Protein AF-A0AAJ4D521-F1 (afdb_monomer)

Secondary structure (DSSP, 8-state):
------EEEEEEEEEETTEEEEEEEEEETT-S-HHHHHHHHHHTTT-EEEEEEEEEEEEEEETTEEEEEE--

pLDDT: mean 92.27, st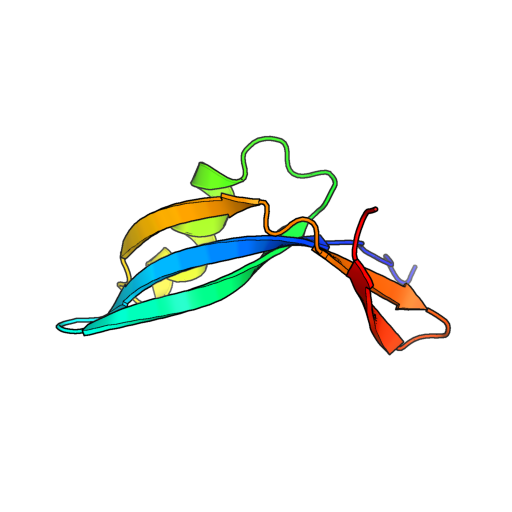d 8.99, range [47.28, 97.94]

Organism: NCBI:txid1664069

Structure (mmCIF, N/CA/C/O backbone):
data_AF-A0AAJ4D521-F1
#
_entry.id   AF-A0AAJ4D521-F1
#
loop_
_atom_site.group_PDB
_atom_site.id
_atom_site.type_symbol
_atom_site.label_atom_id
_atom_site.label_alt_id
_atom_site.label_comp_id
_atom_site.label_asym_id
_atom_site.label_entity_id
_atom_site.label_seq_id
_atom_site.pdbx_PDB_ins_code
_atom_site.Cartn_x
_atom_site.Cartn_y
_atom_site.Cartn_z
_atom_site.occupancy
_atom_site.B_iso_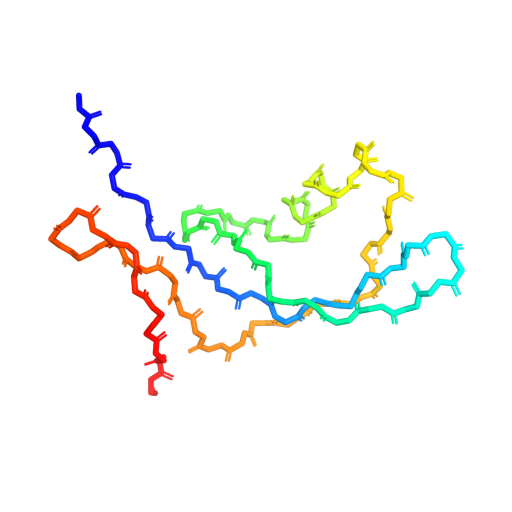or_equiv
_atom_site.auth_seq_id
_atom_site.auth_comp_id
_atom_site.auth_asym_id
_atom_site.auth_atom_id
_atom_site.pdbx_PDB_model_num
ATOM 1 N N . MET A 1 1 ? -1.307 1.773 -25.972 1.00 47.28 1 MET A N 1
ATOM 2 C CA . MET A 1 1 ? -0.064 1.895 -25.188 1.00 47.28 1 MET A CA 1
ATOM 3 C C . MET A 1 1 ? -0.312 1.135 -23.900 1.00 47.28 1 MET A C 1
ATOM 5 O O . MET A 1 1 ? -1.218 1.529 -23.179 1.00 47.28 1 MET A O 1
ATOM 9 N N . ASN A 1 2 ? 0.370 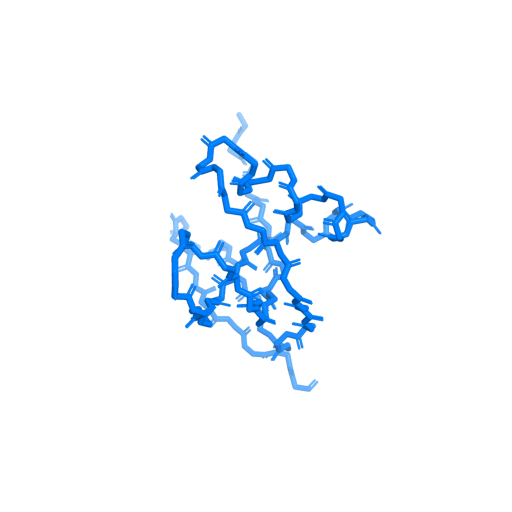0.012 -23.671 1.00 61.06 2 ASN A N 1
ATOM 10 C CA . ASN A 1 2 ? 0.332 -0.629 -22.357 1.00 61.06 2 ASN A CA 1
ATOM 11 C C . ASN A 1 2 ? 1.268 0.189 -21.474 1.00 61.06 2 ASN A C 1
ATOM 13 O O . ASN A 1 2 ? 2.472 0.198 -21.710 1.00 61.06 2 ASN A O 1
ATOM 17 N N . LEU A 1 3 ? 0.699 0.970 -20.558 1.00 73.88 3 LEU A N 1
ATOM 18 C CA . LEU A 1 3 ? 1.485 1.651 -19.539 1.00 73.88 3 LEU A CA 1
ATOM 19 C C . LEU A 1 3 ? 1.923 0.589 -18.534 1.00 73.88 3 LEU A C 1
ATOM 21 O O . LEU A 1 3 ? 1.143 0.149 -17.694 1.00 73.88 3 LEU A O 1
ATOM 25 N N . GLU A 1 4 ? 3.159 0.139 -18.687 1.00 86.44 4 GLU A N 1
ATOM 26 C CA . GLU A 1 4 ? 3.846 -0.669 -17.694 1.00 86.44 4 GLU A CA 1
ATOM 27 C C . GLU A 1 4 ? 4.246 0.246 -16.534 1.00 86.44 4 GLU A C 1
ATOM 29 O O . GLU A 1 4 ? 5.057 1.153 -16.695 1.00 86.44 4 GLU A O 1
ATOM 34 N N . VAL A 1 5 ? 3.616 0.044 -15.375 1.00 91.38 5 VAL A N 1
ATOM 35 C CA . VAL A 1 5 ? 3.841 0.850 -14.166 1.00 91.38 5 VAL A CA 1
ATOM 36 C C . VAL A 1 5 ? 4.560 -0.002 -13.134 1.00 91.38 5 VAL A C 1
ATOM 38 O O . VAL A 1 5 ? 4.054 -1.065 -12.778 1.00 91.38 5 VAL A O 1
ATOM 41 N N . THR A 1 6 ? 5.701 0.471 -12.637 1.00 94.56 6 THR A N 1
ATOM 42 C CA . THR A 1 6 ? 6.380 -0.091 -11.461 1.00 94.56 6 THR A CA 1
ATOM 43 C C . THR A 1 6 ? 5.755 0.472 -10.188 1.00 94.56 6 THR A C 1
ATOM 45 O O . THR A 1 6 ? 5.449 1.663 -10.109 1.00 94.56 6 THR A O 1
ATOM 48 N N . PHE A 1 7 ? 5.586 -0.369 -9.168 1.00 96.19 7 PHE A N 1
ATOM 49 C CA . PHE A 1 7 ? 5.074 0.051 -7.865 1.00 96.19 7 PHE A CA 1
ATOM 50 C C . PHE A 1 7 ? 6.113 -0.167 -6.773 1.00 96.19 7 PHE A C 1
ATOM 52 O O . PHE A 1 7 ? 6.665 -1.256 -6.650 1.00 96.19 7 PHE A O 1
ATOM 59 N N . ASN A 1 8 ? 6.301 0.829 -5.916 1.00 97.00 8 ASN A N 1
ATOM 60 C CA . ASN A 1 8 ? 6.945 0.661 -4.622 1.00 97.00 8 ASN A CA 1
ATOM 61 C C . ASN A 1 8 ? 5.974 -0.043 -3.669 1.00 97.00 8 ASN A C 1
ATOM 63 O O . ASN A 1 8 ? 4.825 0.378 -3.515 1.00 97.00 8 ASN A O 1
ATOM 67 N N . LEU A 1 9 ? 6.418 -1.110 -3.006 1.00 97.38 9 LEU A N 1
ATOM 68 C CA . LEU A 1 9 ? 5.608 -1.808 -2.014 1.00 97.38 9 LEU A CA 1
ATOM 69 C C . LEU A 1 9 ? 5.853 -1.216 -0.629 1.00 97.38 9 LEU A C 1
ATOM 71 O O . LEU A 1 9 ? 6.982 -1.160 -0.128 1.00 97.38 9 LEU A O 1
ATOM 75 N N . TYR A 1 10 ? 4.770 -0.824 0.026 1.00 97.69 10 TYR A N 1
ATOM 76 C CA . TYR A 1 10 ? 4.783 -0.338 1.395 1.00 97.69 10 TYR A CA 1
ATOM 77 C C . TYR A 1 10 ? 4.255 -1.416 2.328 1.00 97.69 10 TYR A C 1
ATOM 79 O O . TYR A 1 10 ? 3.199 -2.000 2.092 1.00 97.69 10 TYR A O 1
ATOM 87 N N . GLN A 1 11 ? 4.991 -1.675 3.405 1.00 97.81 11 GLN A N 1
ATOM 88 C CA . GLN A 1 11 ? 4.462 -2.438 4.519 1.00 97.81 11 GLN A CA 1
ATOM 89 C C . GLN A 1 11 ? 3.535 -1.521 5.312 1.00 97.81 11 GLN A C 1
ATOM 91 O O . GLN A 1 11 ? 3.997 -0.632 6.028 1.00 97.81 11 GLN A O 1
ATOM 96 N N . THR A 1 12 ? 2.238 -1.763 5.186 1.00 97.94 12 THR A N 1
ATOM 97 C CA . THR A 1 12 ? 1.193 -0.894 5.715 1.00 97.94 12 THR A CA 1
ATOM 98 C C . THR A 1 12 ? 0.371 -1.636 6.754 1.00 97.94 12 THR A C 1
ATOM 100 O O . THR A 1 12 ? -0.067 -2.765 6.529 1.00 97.94 12 THR A O 1
ATOM 103 N N . GLN A 1 13 ? 0.160 -1.008 7.904 1.00 97.75 13 GLN A N 1
ATOM 104 C CA . GLN A 1 13 ? -0.802 -1.450 8.897 1.00 97.75 13 GLN A CA 1
ATOM 105 C C . GLN A 1 13 ? -2.119 -0.715 8.660 1.00 97.75 13 GLN A C 1
ATOM 107 O O . GLN A 1 13 ? -2.163 0.515 8.692 1.00 97.75 13 GLN A O 1
ATOM 112 N N . VAL A 1 14 ? -3.189 -1.473 8.447 1.00 96.62 14 VAL A N 1
ATOM 113 C CA . VAL A 1 14 ? -4.538 -0.947 8.239 1.00 96.62 14 VAL A CA 1
ATOM 114 C C . VAL A 1 14 ? -5.468 -1.416 9.345 1.00 96.62 14 VAL A C 1
ATOM 116 O O . VAL A 1 14 ? -5.357 -2.545 9.831 1.00 96.62 14 VAL A O 1
ATOM 119 N N . ARG A 1 15 ? -6.408 -0.561 9.735 1.00 95.94 15 ARG A N 1
ATOM 120 C CA . ARG A 1 15 ? -7.530 -0.926 10.595 1.00 95.94 15 ARG A CA 1
ATOM 121 C C . ARG A 1 15 ? -8.746 -1.197 9.717 1.00 95.94 15 ARG A C 1
ATOM 123 O O . ARG A 1 15 ? -9.241 -0.298 9.045 1.00 95.94 15 ARG A O 1
ATOM 130 N N . ASN A 1 16 ? -9.230 -2.435 9.743 1.00 91.75 16 ASN A N 1
ATOM 131 C CA . ASN A 1 16 ? -10.485 -2.838 9.117 1.00 91.75 16 ASN A CA 1
ATOM 132 C C . ASN A 1 16 ? -11.492 -3.183 10.213 1.00 91.75 16 ASN A C 1
ATOM 134 O O . ASN A 1 16 ? -11.407 -4.261 10.808 1.00 91.75 16 ASN A O 1
ATOM 138 N N . SER A 1 17 ? -12.455 -2.282 10.423 1.00 84.88 17 SER A N 1
ATOM 139 C CA . SER A 1 17 ? -13.564 -2.391 11.379 1.00 84.88 17 SER A CA 1
ATOM 140 C C . SER A 1 17 ? -13.107 -2.570 12.836 1.00 84.88 17 SER A C 1
ATOM 142 O O . SER A 1 17 ? -13.174 -1.629 13.616 1.00 84.88 17 SER A O 1
ATOM 144 N N . GLU A 1 18 ? -12.570 -3.739 13.190 1.00 84.62 18 GLU A N 1
ATOM 145 C CA . GLU A 1 18 ? -12.089 -4.083 14.538 1.00 84.62 18 GLU A CA 1
ATOM 146 C C . GLU A 1 18 ? -10.713 -4.771 14.543 1.00 84.62 18 GLU A C 1
ATOM 148 O O . GLU A 1 18 ? -10.184 -5.117 15.598 1.00 84.62 18 GLU A O 1
ATOM 153 N N . LYS A 1 19 ? -10.108 -4.990 13.370 1.00 93.50 19 LYS A N 1
ATOM 154 C CA . LYS A 1 19 ? -8.837 -5.713 13.243 1.00 93.50 19 LYS A CA 1
ATOM 155 C C . LYS A 1 19 ? -7.744 -4.810 12.705 1.00 93.50 19 LYS A C 1
ATOM 157 O O . LYS A 1 19 ? -7.961 -4.063 11.754 1.00 93.50 19 LYS A O 1
ATOM 162 N N . LEU A 1 20 ? -6.555 -4.940 13.285 1.00 95.81 20 LEU A N 1
ATOM 163 C CA . LEU A 1 20 ? -5.319 -4.436 12.698 1.00 95.81 20 LEU A CA 1
ATOM 164 C C . LEU A 1 20 ? -4.722 -5.527 11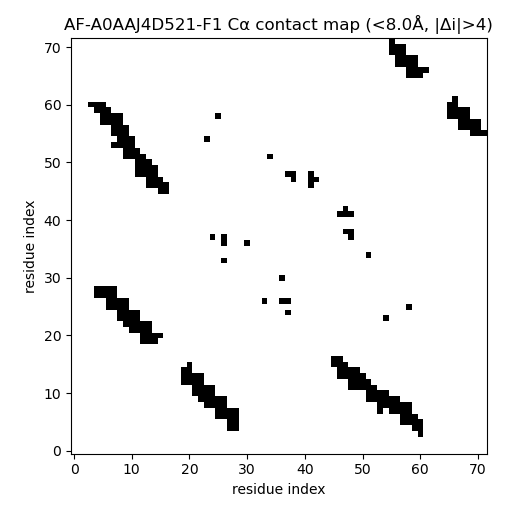.816 1.00 95.81 20 LEU A C 1
ATOM 166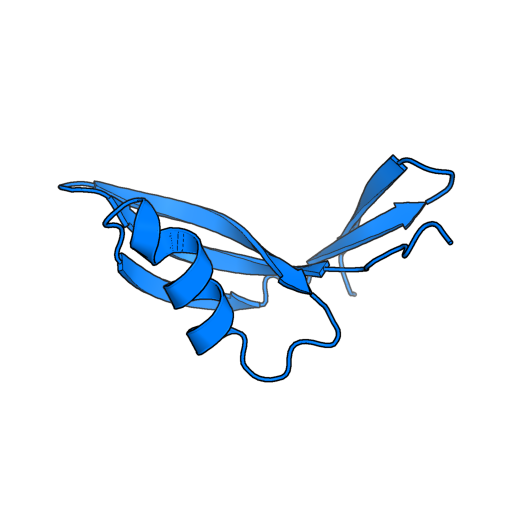 O O . LEU A 1 20 ? -4.479 -6.640 12.281 1.00 95.81 20 LEU A O 1
ATOM 170 N N . VAL A 1 21 ? -4.497 -5.206 10.547 1.00 95.25 21 VAL A N 1
ATOM 171 C CA . VAL A 1 21 ? -3.935 -6.123 9.552 1.00 95.25 21 VAL A CA 1
ATOM 172 C C . VAL A 1 21 ? -2.714 -5.472 8.927 1.00 95.25 21 VAL A C 1
ATOM 174 O O . VAL A 1 21 ? -2.700 -4.267 8.690 1.00 95.25 21 VAL A O 1
ATOM 177 N N . GLN A 1 22 ? -1.685 -6.271 8.664 1.00 95.94 22 GLN A N 1
ATOM 178 C CA . GLN A 1 22 ? -0.494 -5.827 7.955 1.00 95.94 22 GLN A CA 1
ATOM 179 C C . GLN A 1 22 ? -0.550 -6.322 6.510 1.00 95.94 22 GLN A C 1
ATOM 181 O O . GLN A 1 22 ? -0.718 -7.517 6.276 1.00 95.94 22 GLN A O 1
ATOM 186 N N . LEU A 1 23 ? -0.410 -5.412 5.552 1.00 95.12 23 LEU A N 1
ATOM 187 C CA . LEU A 1 23 ? -0.468 -5.694 4.120 1.00 95.12 23 LEU A CA 1
ATOM 188 C C . LEU A 1 23 ? 0.750 -5.098 3.418 1.00 95.12 23 LEU A C 1
ATOM 190 O O . LEU A 1 23 ?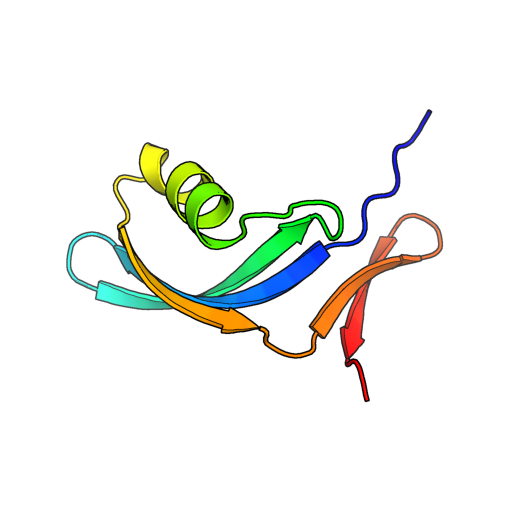 1.331 -4.119 3.890 1.00 95.12 23 LEU A O 1
ATOM 194 N N . LEU A 1 24 ? 1.128 -5.693 2.290 1.00 95.56 24 LEU A N 1
ATOM 195 C CA . LEU A 1 24 ? 1.979 -5.033 1.307 1.00 95.56 24 LEU A CA 1
ATOM 196 C C . LEU A 1 24 ? 1.067 -4.305 0.330 1.00 95.56 24 LEU A C 1
ATOM 198 O O . LEU A 1 24 ? 0.238 -4.931 -0.328 1.00 95.56 24 LEU A O 1
ATOM 202 N N . MET A 1 25 ? 1.194 -2.986 0.279 1.00 96.31 25 MET A N 1
ATOM 203 C CA . MET A 1 25 ? 0.348 -2.133 -0.543 1.00 96.31 25 MET A CA 1
ATOM 204 C C . MET A 1 25 ? 1.178 -1.476 -1.649 1.00 96.31 25 MET A C 1
ATOM 206 O O . MET A 1 25 ? 2.227 -0.902 -1.344 1.00 96.31 25 MET A O 1
ATOM 210 N N . PRO A 1 26 ? 0.738 -1.558 -2.917 1.00 96.25 26 PRO A N 1
ATOM 211 C CA . PRO A 1 26 ? 1.452 -0.962 -4.034 1.00 96.25 26 PRO A CA 1
ATOM 212 C C . PRO A 1 26 ? 1.163 0.537 -4.139 1.00 96.25 26 PRO A C 1
ATOM 214 O O . PRO A 1 26 ? 0.007 0.959 -4.132 1.00 96.25 26 PRO A O 1
ATOM 217 N N . VAL A 1 27 ? 2.222 1.327 -4.286 1.00 97.19 27 VAL A N 1
ATOM 218 C CA . VAL A 1 27 ? 2.182 2.759 -4.600 1.00 97.19 27 VAL A CA 1
ATOM 219 C C . VAL A 1 27 ? 2.973 2.963 -5.894 1.00 97.19 27 VAL A C 1
ATOM 221 O O . VAL A 1 27 ? 4.116 2.509 -5.941 1.00 97.19 27 VAL A O 1
ATOM 224 N N . PRO A 1 28 ? 2.407 3.576 -6.951 1.00 96.19 28 PRO A N 1
ATOM 225 C CA . PRO A 1 28 ? 3.140 3.831 -8.191 1.00 96.19 28 PRO A CA 1
ATOM 226 C C . PRO A 1 28 ? 4.471 4.529 -7.910 1.00 96.19 28 PRO A C 1
ATOM 228 O O . PRO A 1 28 ? 4.529 5.411 -7.060 1.00 96.19 28 PRO A O 1
ATOM 231 N N . GLU A 1 29 ? 5.545 4.149 -8.600 1.00 94.00 29 GLU A N 1
ATOM 232 C CA . GLU A 1 29 ? 6.874 4.726 -8.347 1.00 94.00 29 GLU A CA 1
ATOM 233 C C . GLU A 1 29 ? 6.920 6.246 -8.576 1.00 94.00 29 GLU A C 1
ATOM 235 O O . GLU A 1 29 ? 7.635 6.956 -7.875 1.00 94.00 29 GLU A O 1
ATOM 240 N N . GLU A 1 30 ? 6.105 6.746 -9.507 1.00 92.94 30 GLU A N 1
ATOM 241 C CA . GLU A 1 30 ? 5.972 8.174 -9.815 1.00 92.94 30 GLU A CA 1
ATOM 242 C C . GLU A 1 30 ? 5.104 8.945 -8.799 1.00 92.94 30 GLU A C 1
ATOM 244 O O . GLU A 1 30 ? 5.048 10.175 -8.845 1.00 92.94 30 GLU A O 1
ATOM 249 N N . GLU A 1 31 ? 4.418 8.257 -7.877 1.00 95.44 31 GLU A N 1
ATOM 250 C CA . GLU A 1 31 ? 3.610 8.909 -6.847 1.00 95.44 31 GLU A CA 1
ATOM 251 C C . GLU A 1 31 ? 4.513 9.555 -5.790 1.00 95.44 31 GLU A C 1
ATOM 253 O O . GLU A 1 31 ? 5.286 8.900 -5.089 1.00 95.44 31 GLU A O 1
ATOM 258 N N . THR A 1 32 ? 4.379 10.869 -5.644 1.00 93.62 32 THR A N 1
ATOM 259 C CA . THR A 1 32 ? 5.209 11.671 -4.737 1.00 93.62 32 THR A CA 1
ATOM 260 C C . THR A 1 32 ? 4.661 11.705 -3.312 1.00 93.62 32 THR A C 1
ATOM 262 O O . THR A 1 32 ? 5.408 11.990 -2.374 1.00 93.62 32 THR A O 1
ATOM 265 N N . ASN A 1 33 ? 3.376 11.386 -3.120 1.00 96.44 33 ASN A N 1
ATOM 266 C CA . ASN A 1 33 ? 2.725 11.359 -1.817 1.00 96.44 33 ASN A CA 1
ATOM 267 C C . ASN A 1 33 ? 2.077 9.996 -1.532 1.00 96.44 33 ASN A C 1
ATOM 269 O O . ASN A 1 33 ? 0.862 9.810 -1.632 1.00 96.44 33 ASN A O 1
ATOM 273 N N . ALA A 1 34 ? 2.909 9.047 -1.098 1.00 95.94 34 ALA A N 1
ATOM 274 C CA . ALA A 1 34 ? 2.470 7.704 -0.728 1.00 95.94 34 ALA A CA 1
ATOM 275 C C . ALA A 1 34 ? 1.395 7.694 0.374 1.00 95.94 34 ALA A C 1
ATOM 277 O O . ALA A 1 34 ? 0.508 6.846 0.338 1.00 95.94 34 ALA A O 1
ATOM 278 N N . ALA A 1 35 ? 1.442 8.633 1.329 1.00 96.19 35 ALA A N 1
ATOM 279 C CA . ALA A 1 35 ? 0.464 8.712 2.416 1.00 96.19 35 ALA A CA 1
ATOM 280 C C . ALA A 1 35 ? -0.946 8.955 1.865 1.00 96.19 35 ALA A C 1
ATOM 282 O O . ALA A 1 35 ? -1.851 8.148 2.070 1.00 96.19 35 ALA A O 1
ATOM 283 N N . HIS A 1 36 ? -1.091 10.029 1.085 1.00 96.94 36 HIS A N 1
ATOM 284 C CA . HIS A 1 36 ? -2.360 10.418 0.480 1.00 96.94 36 HIS A CA 1
ATOM 285 C C . HIS A 1 36 ? -2.876 9.351 -0.494 1.00 96.94 36 HIS A C 1
ATOM 287 O O . HIS A 1 36 ? -4.068 9.046 -0.511 1.00 96.94 36 HIS A O 1
ATOM 293 N N . TYR A 1 37 ? -1.982 8.734 -1.272 1.00 97.38 37 TYR A N 1
ATOM 294 C CA . TYR A 1 37 ? -2.351 7.638 -2.164 1.00 97.38 37 TYR A CA 1
ATOM 295 C C . TYR A 1 37 ? -2.911 6.432 -1.394 1.00 97.38 37 TYR A C 1
ATOM 297 O O . TYR A 1 37 ? -3.980 5.922 -1.735 1.00 97.38 37 TYR A O 1
ATOM 305 N N . LEU A 1 38 ? -2.218 5.985 -0.338 1.00 97.00 38 LEU A N 1
ATOM 306 C CA . LEU A 1 38 ? -2.638 4.840 0.474 1.00 97.00 38 LEU A CA 1
ATOM 307 C C . LEU A 1 38 ? -3.966 5.105 1.193 1.00 97.00 38 LEU A C 1
ATOM 309 O O . LEU A 1 38 ? -4.821 4.221 1.223 1.00 97.00 38 LEU A O 1
ATOM 313 N N . GLU A 1 39 ? -4.165 6.312 1.727 1.00 96.12 39 GLU A N 1
ATOM 314 C CA . GLU A 1 39 ? -5.431 6.728 2.342 1.00 96.12 39 GLU A CA 1
ATOM 315 C C . GLU A 1 39 ? -6.589 6.668 1.342 1.00 96.12 39 GLU A C 1
ATOM 317 O O . GLU A 1 39 ? -7.616 6.039 1.611 1.00 96.12 39 GLU A O 1
ATOM 322 N N . ASN A 1 40 ? -6.405 7.248 0.152 1.00 95.88 40 ASN A N 1
ATOM 323 C CA . ASN A 1 40 ? -7.420 7.227 -0.899 1.00 95.88 40 ASN A CA 1
ATOM 324 C C . ASN A 1 40 ? -7.754 5.800 -1.339 1.00 95.88 40 ASN A C 1
ATOM 326 O O . ASN A 1 40 ? -8.934 5.468 -1.477 1.00 95.88 40 ASN A O 1
ATOM 330 N N . LEU A 1 41 ? -6.738 4.946 -1.496 1.00 94.38 41 LEU A N 1
ATOM 331 C CA . LEU A 1 41 ? -6.891 3.557 -1.929 1.00 94.38 41 LEU A CA 1
ATOM 332 C C . LEU A 1 41 ? -7.802 2.750 -0.994 1.00 94.38 41 LEU A 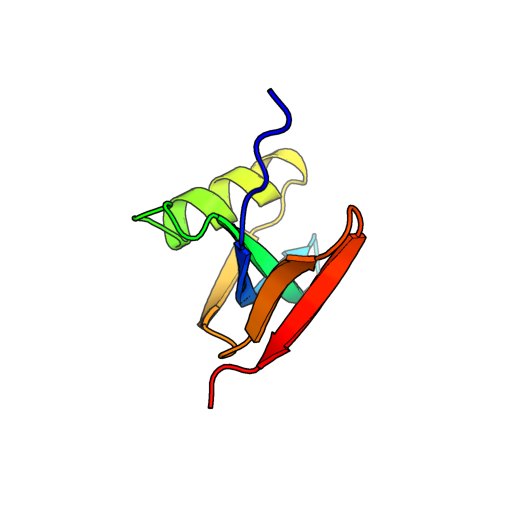C 1
ATOM 334 O O . LEU A 1 41 ? -8.606 1.944 -1.463 1.00 94.38 41 LEU A O 1
ATOM 338 N N . VAL A 1 42 ? -7.709 2.970 0.319 1.00 93.44 42 VAL A N 1
ATOM 339 C CA . VAL A 1 42 ? -8.476 2.193 1.308 1.00 93.44 42 VAL A CA 1
ATOM 340 C C . VAL A 1 42 ? -9.764 2.876 1.777 1.00 93.44 42 VAL A C 1
ATOM 342 O O . VAL A 1 42 ? -10.619 2.221 2.377 1.00 93.44 42 VAL A O 1
ATOM 345 N N . SER A 1 43 ? -9.937 4.168 1.480 1.00 91.44 43 SER A N 1
ATOM 346 C CA . SER A 1 43 ? -11.068 4.989 1.942 1.00 91.44 43 SER A CA 1
ATOM 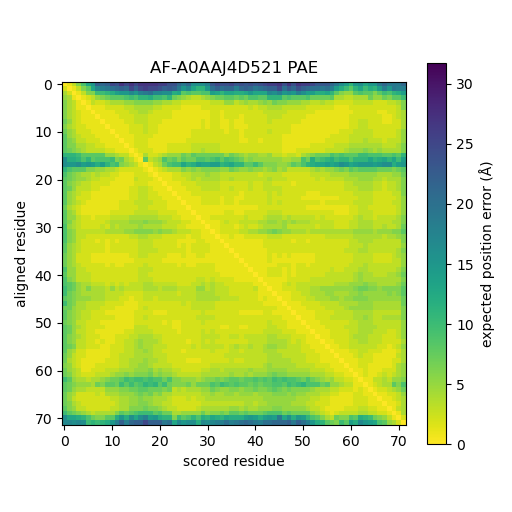347 C C . SER A 1 43 ? -12.440 4.398 1.591 1.00 91.44 43 SER A C 1
ATOM 349 O O . SER A 1 43 ? -13.334 4.334 2.437 1.00 91.44 43 SER A O 1
ATOM 351 N N . SER A 1 44 ? -12.601 3.887 0.365 1.00 91.62 44 SER A N 1
ATOM 352 C CA . SER A 1 44 ? -13.854 3.287 -0.120 1.00 91.62 44 SER A CA 1
ATOM 353 C C . SER A 1 44 ? -14.253 2.019 0.644 1.00 91.62 44 SER A C 1
ATOM 355 O O . SER A 1 44 ? -15.439 1.707 0.763 1.00 91.62 44 SER A O 1
ATOM 357 N N . LEU A 1 45 ? -13.272 1.323 1.223 1.00 91.75 45 LEU A N 1
ATOM 358 C CA . LEU A 1 45 ? -13.466 0.137 2.054 1.00 91.75 45 LEU A CA 1
ATOM 359 C C . LEU A 1 45 ? -13.785 0.491 3.513 1.00 91.75 45 LEU A C 1
ATOM 361 O O . LEU A 1 45 ? -14.019 -0.410 4.318 1.00 91.75 45 LEU A O 1
ATOM 365 N N . LYS A 1 46 ? -13.814 1.789 3.857 1.00 92.94 46 LYS A N 1
ATOM 366 C CA . LYS A 1 46 ? -13.940 2.307 5.229 1.00 92.94 46 LYS A CA 1
ATOM 367 C C . LYS A 1 46 ? -12.822 1.800 6.146 1.00 92.94 46 LYS A C 1
ATOM 369 O O . LYS A 1 46 ? -13.048 1.549 7.329 1.00 92.94 46 LYS A O 1
ATOM 374 N N . TRP A 1 47 ? -11.634 1.588 5.585 1.00 95.31 47 TRP A N 1
ATOM 375 C CA . TRP A 1 47 ? -10.441 1.230 6.347 1.00 95.31 47 TRP A CA 1
ATOM 376 C C . TRP A 1 47 ? -9.620 2.482 6.644 1.00 95.31 47 TRP A C 1
ATOM 378 O O . TRP A 1 47 ? -9.752 3.503 5.972 1.00 95.31 47 TRP A O 1
ATOM 388 N N . GLU A 1 48 ? -8.754 2.383 7.642 1.00 95.38 48 GLU A N 1
ATOM 389 C CA . GLU A 1 48 ? -7.873 3.466 8.074 1.00 95.38 48 GLU A CA 1
ATOM 390 C C . GLU A 1 48 ? -6.414 3.014 7.976 1.00 95.38 48 GLU A C 1
ATOM 392 O O . GLU A 1 48 ? -6.072 1.911 8.414 1.00 95.38 48 GLU A O 1
ATOM 397 N N . ILE A 1 49 ? -5.550 3.865 7.422 1.00 97.06 49 ILE A N 1
ATOM 398 C CA . ILE A 1 49 ? -4.101 3.662 7.465 1.00 97.06 49 ILE A CA 1
ATOM 399 C C . ILE A 1 49 ? -3.606 4.043 8.862 1.00 97.06 49 ILE A C 1
ATOM 401 O O . ILE A 1 49 ? -3.748 5.183 9.285 1.00 97.06 49 ILE A O 1
ATOM 405 N N . VAL A 1 50 ? -3.014 3.092 9.581 1.00 97.06 50 VAL A N 1
ATOM 406 C CA . VAL A 1 50 ? -2.483 3.315 10.937 1.00 97.06 50 VAL A CA 1
ATOM 407 C C . VAL A 1 50 ? -1.002 3.673 10.887 1.00 97.06 50 VAL A C 1
ATOM 409 O O . VAL A 1 50 ? -0.539 4.558 11.600 1.00 97.06 50 VAL A O 1
ATOM 412 N N . SER A 1 51 ? -0.240 2.966 10.055 1.00 97.56 51 SER A N 1
ATOM 413 C CA . SER A 1 51 ? 1.166 3.260 9.787 1.00 97.56 51 SER A CA 1
ATOM 414 C C . SER A 1 51 ? 1.588 2.631 8.466 1.00 97.56 51 SER A C 1
ATOM 416 O O . SER A 1 51 ? 0.983 1.661 8.008 1.00 97.56 51 SER A O 1
ATOM 418 N N . PHE A 1 52 ? 2.638 3.162 7.850 1.00 97.75 52 PHE A N 1
ATOM 419 C CA . PHE A 1 52 ? 3.246 2.568 6.666 1.00 97.75 52 PHE A CA 1
ATOM 420 C C . PHE A 1 52 ? 4.741 2.868 6.629 1.00 97.75 52 PHE A C 1
ATOM 422 O O . PHE A 1 52 ? 5.203 3.889 7.137 1.00 97.75 52 PHE A O 1
ATOM 429 N N . LYS A 1 53 ? 5.501 1.965 6.015 1.00 97.31 53 LYS A N 1
ATOM 430 C CA . LYS A 1 53 ? 6.922 2.155 5.710 1.00 97.31 53 LYS A CA 1
ATOM 431 C C . LYS A 1 53 ? 7.254 1.514 4.373 1.00 97.31 53 LYS A C 1
ATOM 433 O O . LYS A 1 53 ? 6.639 0.511 4.011 1.00 97.31 53 LYS A O 1
ATOM 438 N N . GLN A 1 54 ? 8.232 2.058 3.654 1.00 95.12 54 GLN A N 1
ATOM 439 C CA . GLN A 1 54 ? 8.760 1.369 2.477 1.00 95.12 54 GLN A CA 1
ATOM 440 C C . GLN A 1 54 ? 9.293 -0.003 2.888 1.00 95.12 54 GLN A C 1
ATOM 442 O O . GLN A 1 54 ? 9.944 -0.146 3.926 1.00 95.12 54 GLN A O 1
ATOM 447 N N . SER A 1 55 ? 8.965 -1.019 2.093 1.00 95.56 55 SER A N 1
ATOM 448 C CA . SER A 1 55 ? 9.403 -2.392 2.354 1.00 95.56 55 SER A CA 1
ATOM 449 C C . SER A 1 55 ? 10.767 -2.718 1.741 1.00 95.56 55 SER A C 1
ATOM 451 O O . SER A 1 55 ? 11.322 -3.764 2.059 1.00 95.56 55 SER A O 1
ATOM 453 N N . GLY A 1 56 ? 11.290 -1.844 0.870 1.00 94.94 56 GLY A N 1
ATOM 454 C CA . GLY A 1 56 ? 12.440 -2.149 0.014 1.00 94.94 56 GLY A CA 1
ATOM 455 C C . GLY A 1 56 ? 12.103 -3.143 -1.099 1.00 94.94 56 GLY A C 1
ATOM 456 O O . GLY A 1 56 ? 13.003 -3.721 -1.687 1.00 94.94 56 GLY A O 1
ATOM 457 N N . MET A 1 57 ? 10.820 -3.398 -1.373 1.00 96.25 57 MET A N 1
ATOM 458 C CA . MET A 1 57 ? 10.383 -4.233 -2.489 1.00 96.25 57 MET A CA 1
ATOM 459 C C . MET A 1 57 ? 9.622 -3.405 -3.519 1.00 96.25 57 MET A C 1
ATOM 461 O O . MET A 1 57 ? 8.901 -2.464 -3.174 1.00 96.25 57 MET A O 1
ATOM 465 N N . LYS A 1 58 ? 9.725 -3.819 -4.777 1.00 96.06 58 LYS A N 1
ATOM 466 C CA . LYS A 1 58 ? 9.000 -3.275 -5.920 1.00 96.06 58 LYS A CA 1
ATOM 467 C C . LYS A 1 58 ? 8.193 -4.360 -6.614 1.00 96.06 58 LYS A C 1
ATOM 469 O O . LYS A 1 58 ? 8.590 -5.519 -6.620 1.00 96.06 58 LYS A O 1
ATOM 474 N N . LEU A 1 59 ? 7.071 -3.974 -7.205 1.00 95.50 59 LEU A N 1
ATOM 475 C CA . LEU A 1 59 ? 6.299 -4.792 -8.130 1.00 95.50 59 LEU A CA 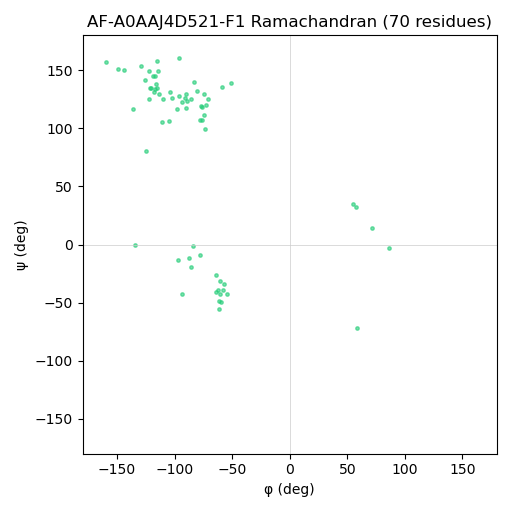1
ATOM 476 C C . LEU A 1 59 ? 6.546 -4.248 -9.541 1.00 95.50 59 LEU A C 1
ATOM 478 O O . LEU A 1 59 ? 6.059 -3.169 -9.883 1.00 95.50 59 LEU A O 1
ATOM 482 N N . THR A 1 60 ? 7.334 -4.971 -10.332 1.00 95.06 60 THR A N 1
ATOM 483 C CA . THR A 1 60 ? 7.842 -4.516 -11.633 1.00 95.06 60 THR A CA 1
ATOM 484 C C . THR A 1 60 ? 7.278 -5.387 -12.757 1.00 95.06 60 THR A C 1
ATOM 486 O O . THR A 1 60 ? 7.278 -6.615 -12.622 1.00 95.06 60 THR A O 1
ATOM 489 N N . PRO A 1 61 ? 6.804 -4.791 -13.861 1.00 93.31 61 PRO A N 1
ATOM 490 C CA . PRO A 1 61 ? 6.399 -5.541 -15.042 1.00 93.31 61 PRO A CA 1
ATOM 491 C C . PRO A 1 61 ? 7.631 -6.121 -15.759 1.00 93.31 61 PRO A C 1
ATOM 493 O O . PRO A 1 61 ? 8.574 -5.405 -16.087 1.00 93.31 61 PRO A O 1
ATOM 496 N N . ILE A 1 62 ? 7.638 -7.434 -15.984 1.00 91.38 62 ILE A N 1
ATOM 497 C CA . ILE A 1 62 ? 8.676 -8.190 -16.692 1.00 91.38 62 ILE A CA 1
ATOM 498 C C . ILE A 1 62 ? 7.981 -9.179 -17.629 1.00 91.38 62 ILE A C 1
ATOM 500 O O . ILE A 1 62 ? 7.305 -10.102 -17.181 1.00 91.38 62 ILE A O 1
ATOM 504 N N . ASN A 1 63 ? 8.191 -9.023 -18.940 1.00 89.06 63 ASN A N 1
ATOM 505 C CA . ASN A 1 63 ? 7.640 -9.902 -19.982 1.00 89.06 63 ASN A CA 1
ATOM 506 C C . ASN A 1 63 ? 6.105 -10.062 -19.933 1.00 89.06 63 ASN A C 1
ATOM 508 O O . ASN A 1 63 ? 5.585 -11.129 -20.248 1.00 89.06 63 ASN A O 1
ATOM 512 N N . GLY A 1 64 ? 5.379 -9.005 -19.557 1.00 83.75 64 GLY A N 1
ATOM 513 C CA . GLY A 1 64 ? 3.914 -9.012 -19.475 1.00 83.75 64 GLY A CA 1
ATOM 514 C C . GLY A 1 64 ? 3.335 -9.516 -18.149 1.00 83.75 64 GLY A C 1
ATOM 515 O O . GLY A 1 64 ? 2.122 -9.440 -17.978 1.00 83.75 64 GLY A O 1
ATOM 516 N N . ASP A 1 65 ? 4.179 -9.953 -17.209 1.00 90.12 65 ASP A N 1
ATOM 517 C CA . ASP A 1 65 ? 3.788 -10.338 -15.850 1.00 90.12 65 ASP A CA 1
ATOM 518 C C . ASP A 1 65 ? 4.406 -9.409 -14.804 1.00 90.12 65 ASP A C 1
ATOM 520 O O . ASP A 1 65 ? 5.429 -8.772 -15.037 1.00 90.12 65 ASP A O 1
ATOM 524 N N . TYR A 1 66 ? 3.810 -9.352 -13.616 1.00 91.38 66 TYR A N 1
ATOM 525 C CA . TYR A 1 66 ? 4.350 -8.588 -12.494 1.00 91.38 66 TYR A CA 1
ATOM 526 C C . TYR A 1 66 ? 5.171 -9.472 -11.558 1.00 91.38 66 TYR A C 1
ATOM 528 O O . TYR A 1 66 ? 4.688 -10.492 -11.068 1.00 91.38 66 TYR A O 1
ATOM 536 N N . GLN A 1 67 ? 6.401 -9.048 -11.268 1.00 95.00 67 GLN A N 1
ATOM 537 C CA . GLN A 1 67 ? 7.311 -9.741 -10.357 1.00 95.00 67 GLN A CA 1
ATOM 538 C C . GLN A 1 67 ? 7.671 -8.854 -9.167 1.00 95.00 67 GLN A C 1
ATOM 540 O O . GLN A 1 67 ? 7.803 -7.637 -9.305 1.00 95.00 67 GLN A O 1
ATOM 545 N N . ILE A 1 68 ? 7.838 -9.470 -7.994 1.00 94.38 68 ILE A N 1
ATOM 546 C CA . ILE A 1 68 ? 8.343 -8.782 -6.804 1.00 94.38 68 ILE A CA 1
ATOM 547 C C . ILE A 1 68 ? 9.871 -8.808 -6.842 1.00 94.38 68 ILE A C 1
ATOM 549 O O . ILE A 1 68 ? 10.470 -9.879 -6.928 1.00 94.38 68 ILE A O 1
ATOM 553 N N . ILE A 1 69 ? 10.486 -7.634 -6.752 1.00 94.62 69 ILE A N 1
ATOM 554 C CA . ILE A 1 69 ? 11.937 -7.441 -6.738 1.00 94.62 69 ILE A CA 1
ATOM 555 C C . ILE A 1 69 ? 12.317 -6.754 -5.429 1.00 94.62 69 ILE A C 1
ATOM 557 O O . ILE A 1 69 ? 11.678 -5.781 -5.042 1.00 94.62 69 ILE A O 1
ATOM 561 N N . THR A 1 70 ? 13.358 -7.235 -4.755 1.00 90.56 70 THR A N 1
ATOM 562 C CA . THR A 1 70 ? 13.924 -6.571 -3.573 1.00 90.56 70 THR A CA 1
ATOM 563 C C . THR A 1 70 ? 15.013 -5.591 -4.006 1.00 90.56 70 THR A C 1
ATOM 565 O O . THR A 1 70 ? 15.914 -5.963 -4.756 1.00 90.56 70 THR A O 1
ATOM 568 N N . GLU A 1 71 ? 14.941 -4.350 -3.539 1.00 75.56 71 GLU A N 1
ATOM 569 C CA . GLU A 1 71 ? 16.018 -3.372 -3.651 1.00 75.56 71 GLU A CA 1
ATOM 570 C C . GLU A 1 71 ? 17.095 -3.710 -2.609 1.00 75.56 71 GLU A C 1
ATOM 572 O O . GLU A 1 71 ? 16.811 -3.769 -1.411 1.00 75.56 71 GLU A O 1
ATOM 577 N N . ASN A 1 72 ? 18.308 -4.009 -3.089 1.00 57.53 72 ASN A N 1
ATOM 578 C CA . ASN A 1 72 ? 19.497 -4.255 -2.262 1.00 57.53 72 ASN A CA 1
ATOM 579 C C . ASN A 1 72 ? 20.080 -2.958 -1.700 1.00 57.53 72 ASN A C 1
ATOM 581 O O . ASN A 1 72 ? 20.117 -1.963 -2.459 1.00 57.53 72 ASN A O 1
#

Radius of gyration: 13.09 Å; Cα contacts (8 Å, |Δi|>4): 131; chains: 1; bounding box: 33×22×40 Å

Sequence (72 aa):
MNLEVTFNLYQTQVRNSEKLVQLLMPVPEEETNAAHYLENLVSSLKWEIVSFKQSGMKLTPINGDYQIITEN

Nearest PDB structures (foldseek):
  2jxt-assembly1_A  TM=4.654E-01  e=1.413E+00  Methanothermobacter thermautotrophicus str. Delta H

Foldseek 3Di:
DPPFWKWFWKFWWKDQPHDTDTDTDTDTPPDPDPPVVVCVVCVVSVMDTPDIDGPQWMFGDDPNHTDIDHHD

Solvent-accessible surface area (backbone atoms only — not comparable to full-atom values): 4316 Å² total; per-residue (Å²): 131,86,83,80,67,45,20,40,27,25,45,28,34,34,38,51,93,89,42,82,46,79,44,80,43,78,38,54,65,86,56,88,52,60,67,64,52,54,43,60,72,34,44,87,75,66,34,42,77,75,48,70,42,80,61,52,33,32,39,37,67,54,97,93,41,79,41,82,43,75,66,129

Mean predicted aligned error: 4.0 Å